Protein AF-A0A382R323-F1 (afdb_monomer_lite)

pLDDT: mean 97.06, std 1.32, range [92.0, 98.44]

InterPro domains:
  IPR004843 Calcineurin-like, phosphoesterase domain [PF00149] (1-56)
  IPR029052 Metallo-dependent phosphatase-like [G3DSA:3.60.21.10] (1-60)
  IPR029052 Metallo-dependent phosphatase-like [SSF56300] (1-58)

Secondary structure (DSSP, 8-state):
-----B--TT--BTTB-HHHHHHHHHHHHHHH-TT-S-----S--BSS--HHHHHHHHT-

Struct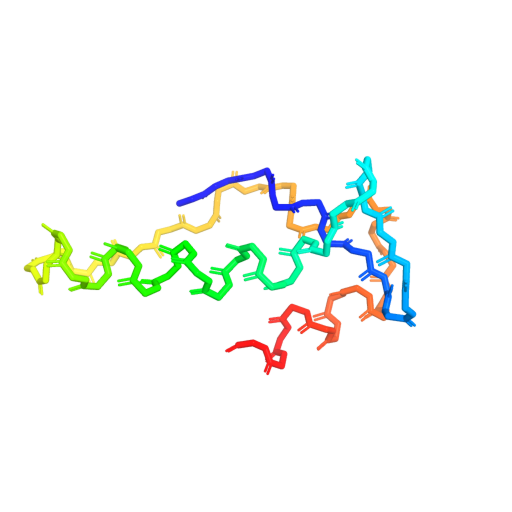ure (mmCIF, N/CA/C/O backbone):
data_AF-A0A382R323-F1
#
_entry.id   AF-A0A382R323-F1
#
loop_
_atom_site.group_PDB
_atom_site.id
_atom_site.type_symbol
_atom_site.label_atom_id
_atom_site.label_alt_id
_atom_site.label_comp_id
_atom_site.label_asym_id
_atom_site.label_entity_id
_atom_site.label_seq_id
_atom_site.pdbx_PDB_ins_code
_atom_site.Cartn_x
_atom_site.Cartn_y
_atom_site.Cartn_z
_atom_site.occupancy
_atom_site.B_iso_or_equiv
_atom_site.auth_seq_id
_atom_site.auth_comp_id
_atom_site.auth_asym_id
_atom_site.auth_atom_id
_atom_site.pdbx_PDB_model_num
ATOM 1 N N . MET A 1 1 ? -9.293 4.143 1.900 1.00 93.94 1 MET A N 1
ATOM 2 C CA . MET A 1 1 ? -8.521 5.064 1.034 1.00 93.94 1 MET A CA 1
ATOM 3 C C . MET A 1 1 ? -8.842 4.763 -0.425 1.00 93.94 1 MET A C 1
ATOM 5 O O . MET A 1 1 ? -9.399 3.710 -0.699 1.00 93.94 1 MET A O 1
ATOM 9 N N . SER A 1 2 ? -8.541 5.667 -1.348 1.00 97.06 2 SER A N 1
ATOM 10 C CA . SER A 1 2 ? -8.798 5.507 -2.787 1.00 97.06 2 SER A CA 1
ATOM 11 C C . SER A 1 2 ? -7.827 6.396 -3.571 1.00 97.06 2 SER A C 1
ATOM 13 O O . SER A 1 2 ? -7.170 7.230 -2.942 1.00 97.06 2 SER A O 1
ATOM 15 N N . ASP A 1 3 ? -7.745 6.207 -4.890 1.00 96.69 3 ASP A N 1
ATOM 16 C CA . ASP A 1 3 ? -7.064 7.114 -5.829 1.00 96.69 3 ASP A CA 1
ATOM 17 C C . ASP A 1 3 ? -5.583 7.313 -5.483 1.00 96.69 3 ASP A C 1
ATOM 19 O O . ASP A 1 3 ? -5.077 8.428 -5.348 1.00 96.69 3 ASP A O 1
ATOM 23 N N . LEU A 1 4 ? -4.878 6.197 -5.287 1.00 96.94 4 LEU A N 1
ATOM 24 C CA . LEU A 1 4 ? -3.473 6.208 -4.887 1.00 96.94 4 LEU A CA 1
ATOM 25 C C . LEU A 1 4 ? -2.541 6.590 -6.042 1.00 96.94 4 LEU A C 1
ATOM 27 O O . LEU A 1 4 ? -1.496 7.187 -5.792 1.00 96.94 4 LEU A O 1
ATOM 31 N N . HIS A 1 5 ? -2.899 6.218 -7.277 1.00 97.69 5 HIS A N 1
ATOM 32 C CA . HIS A 1 5 ? -2.137 6.485 -8.500 1.00 97.69 5 HIS A CA 1
ATOM 33 C C . HIS A 1 5 ? -0.632 6.184 -8.362 1.00 97.69 5 HIS A C 1
ATOM 35 O O . HIS A 1 5 ? 0.210 6.990 -8.751 1.00 97.69 5 HIS A O 1
ATOM 41 N N . LEU A 1 6 ? -0.252 5.027 -7.797 1.00 97.94 6 LEU A N 1
ATOM 42 C CA . LEU A 1 6 ? 1.171 4.677 -7.713 1.00 97.94 6 LEU A CA 1
ATOM 43 C C . LEU A 1 6 ? 1.812 4.574 -9.102 1.00 97.94 6 LEU A C 1
ATOM 45 O O . LEU A 1 6 ? 1.215 4.056 -10.049 1.00 97.94 6 LEU A O 1
ATOM 49 N N . VAL A 1 7 ? 3.064 5.021 -9.156 1.00 97.62 7 VAL A N 1
ATOM 50 C CA . VAL A 1 7 ? 3.974 4.938 -10.303 1.00 97.62 7 VAL A CA 1
ATOM 51 C C . VAL A 1 7 ? 5.259 4.195 -9.902 1.00 97.62 7 VAL A C 1
ATOM 53 O O . VAL A 1 7 ? 5.571 4.119 -8.701 1.00 97.62 7 VAL A O 1
ATOM 56 N N . PRO A 1 8 ? 6.042 3.656 -10.854 1.00 97.38 8 PRO A N 1
ATOM 57 C CA . PRO A 1 8 ? 7.300 2.981 -10.547 1.00 97.38 8 PRO A CA 1
ATOM 58 C C . PRO A 1 8 ? 8.307 3.939 -9.902 1.00 97.38 8 PRO A C 1
ATOM 60 O O . PRO A 1 8 ? 8.275 5.142 -10.133 1.00 97.38 8 PRO A O 1
ATOM 63 N N . SER A 1 9 ? 9.229 3.425 -9.089 1.00 93.62 9 SER A N 1
ATOM 64 C CA . SER A 1 9 ? 10.344 4.250 -8.600 1.00 93.62 9 SER A CA 1
ATOM 65 C C . SER A 1 9 ? 11.368 4.457 -9.728 1.00 93.62 9 SER A C 1
ATOM 67 O O . SER A 1 9 ? 11.668 3.484 -10.424 1.00 93.62 9 SER A O 1
ATOM 69 N N . PRO A 1 10 ? 11.939 5.665 -9.917 1.00 95.44 10 PRO A N 1
ATOM 70 C CA . PRO A 1 10 ? 11.850 6.857 -9.063 1.00 95.44 10 PRO A CA 1
ATOM 71 C C . PRO A 1 10 ? 10.844 7.920 -9.556 1.00 95.44 10 PRO A C 1
ATOM 73 O O . PRO A 1 10 ? 11.041 9.109 -9.309 1.00 95.44 10 PRO A O 1
ATOM 76 N N . GLU A 1 11 ? 9.806 7.538 -10.302 1.00 97.06 11 GLU A N 1
ATOM 77 C CA . GLU A 1 11 ? 8.826 8.496 -10.822 1.00 97.06 11 GLU A CA 1
ATOM 78 C C . GLU A 1 11 ? 7.997 9.152 -9.708 1.00 97.06 11 GLU A C 1
ATOM 80 O O . GLU A 1 11 ? 7.783 8.588 -8.631 1.00 97.06 11 GLU A O 1
ATOM 85 N N . LEU A 1 12 ? 7.497 10.354 -10.010 1.00 96.44 12 LEU A N 1
ATOM 86 C CA . LEU A 1 12 ? 6.671 11.170 -9.126 1.00 96.44 12 LEU A CA 1
ATOM 87 C C . LEU A 1 12 ? 5.352 11.534 -9.815 1.00 96.44 12 LEU A C 1
ATOM 89 O O . LEU A 1 12 ? 5.327 11.842 -11.007 1.00 96.44 12 LEU A O 1
ATOM 93 N N . VAL A 1 13 ? 4.275 11.604 -9.037 1.00 93.81 13 VAL A N 1
ATOM 94 C CA 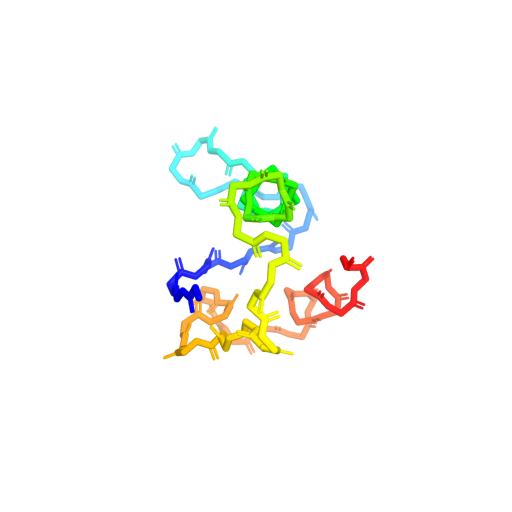. VAL A 1 13 ? 2.960 12.092 -9.468 1.00 93.81 13 VAL A CA 1
ATOM 95 C C . VAL A 1 13 ? 2.821 13.541 -9.031 1.00 93.81 13 VAL A C 1
ATOM 97 O O . VAL A 1 13 ? 2.869 13.846 -7.842 1.00 93.81 13 VAL A O 1
ATOM 100 N N . HIS A 1 14 ? 2.699 14.461 -9.990 1.00 92.00 14 HIS A N 1
ATOM 101 C CA . HIS A 1 14 ? 2.632 15.907 -9.722 1.00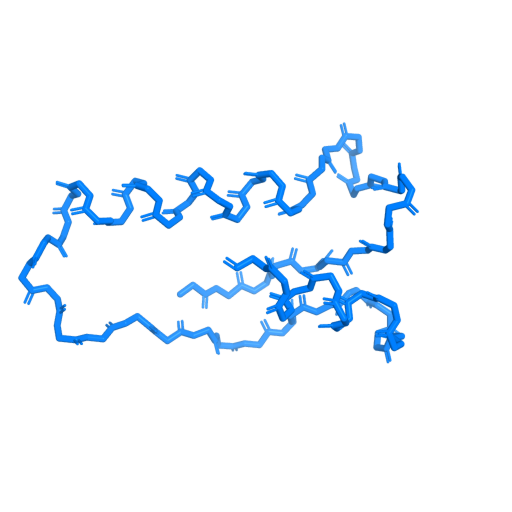 92.00 14 HIS A CA 1
ATOM 102 C C . HIS A 1 14 ? 3.769 16.427 -8.813 1.00 92.00 14 HIS A C 1
ATOM 104 O O . HIS A 1 14 ? 3.575 17.343 -8.016 1.00 92.00 14 HIS A O 1
ATOM 110 N N . GLY A 1 15 ? 4.964 15.836 -8.931 1.00 95.88 15 GLY A N 1
ATOM 111 C CA . GLY A 1 15 ? 6.135 16.192 -8.121 1.00 95.88 15 GLY A CA 1
ATOM 112 C C . GLY A 1 15 ? 6.165 15.578 -6.715 1.00 95.88 15 GLY A C 1
ATOM 113 O O . GLY A 1 15 ? 7.018 15.959 -5.919 1.00 95.88 15 GLY A O 1
ATOM 114 N N . LEU A 1 16 ? 5.267 14.640 -6.402 1.00 95.81 16 LEU A N 1
ATOM 115 C CA . LEU A 1 16 ? 5.212 13.916 -5.131 1.00 95.81 16 LEU A CA 1
ATOM 116 C C . LEU A 1 16 ? 5.436 12.417 -5.332 1.00 95.81 16 LEU A C 1
ATOM 118 O O . LEU A 1 16 ? 5.007 11.845 -6.333 1.00 95.81 16 LEU A O 1
ATOM 122 N N . ASP A 1 17 ? 6.044 11.760 -4.347 1.00 97.25 17 ASP A N 1
ATOM 123 C CA . ASP A 1 17 ? 6.121 10.303 -4.326 1.00 97.25 17 ASP A CA 1
ATOM 124 C C . ASP A 1 17 ? 4.825 9.724 -3.737 1.00 97.25 17 ASP A C 1
ATOM 126 O O . ASP A 1 17 ? 4.590 9.768 -2.527 1.00 97.25 17 ASP A O 1
ATOM 130 N N . ALA A 1 18 ? 3.963 9.182 -4.600 1.00 96.88 18 ALA A N 1
ATOM 131 C CA . ALA A 1 18 ? 2.687 8.595 -4.195 1.00 96.88 18 ALA A CA 1
ATOM 132 C C . ALA A 1 18 ? 2.847 7.429 -3.196 1.00 96.88 18 ALA A C 1
ATOM 134 O O . ALA A 1 18 ? 1.988 7.243 -2.332 1.00 96.88 18 ALA A O 1
ATOM 135 N N . ALA A 1 19 ? 3.955 6.679 -3.251 1.00 97.25 19 ALA A N 1
ATOM 136 C CA . ALA A 1 19 ? 4.221 5.600 -2.301 1.00 97.25 19 ALA A CA 1
ATOM 137 C C . ALA A 1 19 ? 4.549 6.146 -0.905 1.00 97.25 19 ALA A C 1
ATOM 139 O O . ALA A 1 19 ? 4.006 5.663 0.086 1.00 97.25 19 ALA A O 1
ATOM 140 N N . GLU A 1 20 ? 5.378 7.190 -0.821 1.00 97.62 20 GLU A N 1
ATOM 141 C CA . GLU 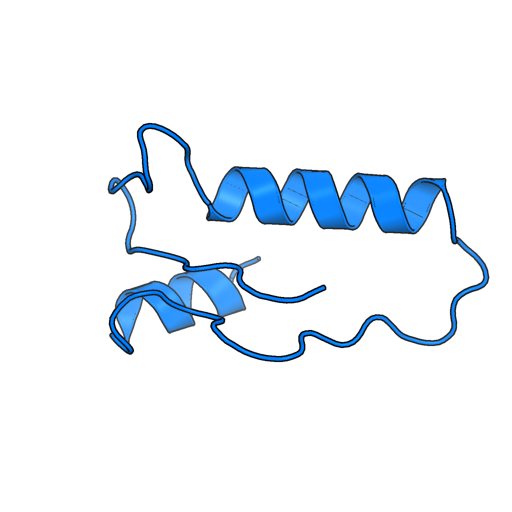A 1 20 ? 5.659 7.876 0.447 1.00 97.62 20 GLU A CA 1
ATOM 142 C C . GLU A 1 20 ? 4.371 8.463 1.043 1.00 97.62 20 GLU A C 1
ATOM 144 O O . GLU A 1 20 ? 4.091 8.317 2.234 1.00 97.62 20 GLU A O 1
ATOM 149 N N . ARG A 1 21 ? 3.527 9.069 0.198 1.00 97.25 21 ARG A N 1
ATOM 150 C CA . ARG A 1 21 ? 2.223 9.592 0.622 1.00 97.25 21 ARG A CA 1
ATOM 151 C C . ARG A 1 21 ? 1.298 8.507 1.168 1.00 97.25 21 ARG A C 1
ATOM 153 O O . ARG A 1 21 ? 0.600 8.772 2.148 1.00 97.25 21 ARG A O 1
ATOM 160 N N . LEU A 1 22 ? 1.290 7.312 0.573 1.00 97.69 22 LEU A N 1
ATOM 161 C CA . LEU A 1 22 ? 0.511 6.180 1.076 1.00 97.69 22 LEU A CA 1
ATOM 162 C C . LEU A 1 22 ? 0.979 5.759 2.473 1.00 97.69 22 LEU A C 1
ATOM 164 O O . LEU A 1 22 ? 0.136 5.623 3.357 1.00 97.69 22 LEU A O 1
ATOM 168 N N . VAL A 1 23 ? 2.292 5.618 2.691 1.00 97.94 23 VAL A N 1
ATOM 169 C CA . VAL A 1 23 ? 2.863 5.263 4.005 1.00 97.94 23 VAL A CA 1
ATOM 170 C C . VAL A 1 23 ? 2.408 6.257 5.076 1.00 97.94 23 VAL A C 1
ATOM 172 O O . VAL A 1 23 ? 1.806 5.861 6.074 1.00 97.94 23 VAL A O 1
ATOM 175 N N . LEU A 1 24 ? 2.579 7.558 4.821 1.00 98.12 24 LEU A N 1
ATOM 176 C CA . LEU A 1 24 ? 2.133 8.615 5.737 1.00 98.12 24 LEU A CA 1
ATOM 177 C C . LEU A 1 24 ? 0.610 8.596 5.963 1.00 98.12 24 LEU A C 1
ATOM 179 O O . LEU A 1 24 ? 0.123 8.882 7.060 1.00 98.12 24 LEU A O 1
ATOM 183 N N . GLY A 1 25 ? -0.163 8.259 4.928 1.00 97.38 25 GLY A N 1
ATOM 184 C CA . GLY A 1 25 ? -1.613 8.104 5.014 1.00 97.38 25 GLY A CA 1
ATOM 185 C C . GLY A 1 25 ? -2.022 6.964 5.947 1.00 97.38 25 GLY A C 1
ATOM 186 O O . GLY A 1 25 ? -2.881 7.162 6.810 1.00 97.38 25 GLY A O 1
ATOM 187 N N . VAL A 1 26 ? -1.378 5.801 5.818 1.00 97.31 26 VAL A N 1
ATOM 188 C CA . VAL A 1 26 ? -1.602 4.634 6.684 1.00 97.31 26 VAL A CA 1
ATOM 189 C C . VAL A 1 26 ? -1.232 4.952 8.132 1.00 97.31 26 VAL A C 1
ATOM 191 O O . VAL A 1 26 ? -2.028 4.689 9.032 1.00 97.31 26 VAL A O 1
ATOM 194 N N . GLU A 1 27 ? -0.083 5.589 8.371 1.00 98.19 27 GLU A N 1
ATOM 195 C CA . GLU A 1 27 ? 0.322 6.022 9.714 1.00 98.19 27 GLU A CA 1
ATOM 196 C C . GLU A 1 27 ? -0.709 6.966 10.346 1.00 98.19 27 GLU A C 1
ATOM 198 O O . GLU A 1 27 ? -1.119 6.769 11.492 1.00 98.19 27 GLU A O 1
ATOM 203 N N . SER A 1 28 ? -1.189 7.959 9.590 1.00 98.38 28 SER A N 1
ATOM 204 C CA . SER A 1 28 ? -2.228 8.879 10.063 1.00 98.38 28 SER A CA 1
ATOM 205 C C . SER A 1 28 ? -3.541 8.156 10.385 1.00 98.38 28 SER A C 1
ATOM 207 O O . SER A 1 28 ? -4.214 8.537 11.343 1.00 98.38 28 SER A O 1
ATOM 209 N N . ILE A 1 29 ? -3.940 7.153 9.595 1.00 97.56 29 ILE A N 1
ATOM 210 C CA . ILE A 1 29 ? -5.155 6.365 9.862 1.00 97.56 29 ILE A CA 1
ATOM 211 C C . ILE A 1 29 ? -4.993 5.572 11.154 1.00 97.56 29 ILE A C 1
ATOM 213 O O . ILE A 1 29 ? -5.843 5.693 12.032 1.00 97.56 29 ILE A O 1
ATOM 217 N N . ASN A 1 30 ? -3.882 4.850 11.307 1.00 97.25 30 ASN A N 1
ATOM 218 C CA . ASN A 1 30 ? -3.611 4.041 12.496 1.00 97.25 30 ASN A CA 1
ATOM 219 C C . ASN A 1 30 ? -3.595 4.882 13.782 1.00 97.25 30 ASN A C 1
ATOM 221 O O . ASN A 1 30 ? -4.013 4.411 14.835 1.00 97.25 30 ASN A O 1
ATOM 225 N N . GLN A 1 31 ? -3.140 6.137 13.706 1.00 98.44 31 GLN A N 1
ATOM 226 C CA . GLN A 1 31 ? -3.137 7.050 14.853 1.00 98.44 31 GLN A CA 1
ATOM 227 C C . GLN A 1 31 ? -4.527 7.606 15.194 1.00 98.44 31 GLN A C 1
ATOM 229 O O . GLN A 1 31 ? -4.831 7.806 16.368 1.00 98.44 31 GLN A O 1
ATOM 234 N N . LYS A 1 32 ? -5.353 7.914 14.187 1.00 98.31 32 LYS A N 1
ATOM 235 C CA . LYS A 1 32 ? -6.629 8.630 14.376 1.00 98.31 32 LYS A CA 1
ATOM 236 C C . LYS A 1 32 ? -7.839 7.714 14.525 1.00 98.31 32 LYS A C 1
ATOM 238 O O . LYS A 1 32 ? -8.808 8.118 15.158 1.00 98.31 32 LYS A O 1
ATOM 243 N N . TYR A 1 33 ? -7.783 6.522 13.939 1.00 97.81 33 TYR A N 1
ATOM 244 C CA . TYR A 1 33 ? -8.881 5.556 13.889 1.00 97.81 33 TYR A CA 1
ATOM 245 C C . TYR A 1 33 ? -8.397 4.155 14.310 1.00 97.81 33 TYR A C 1
ATOM 247 O O . TYR A 1 33 ? -8.483 3.214 13.520 1.00 97.81 33 TYR A O 1
ATOM 255 N N . PRO A 1 34 ? -7.831 4.000 15.524 1.00 97.75 34 PRO A N 1
ATOM 256 C CA . PRO A 1 34 ? -7.221 2.742 15.964 1.00 97.75 34 PRO A CA 1
ATOM 257 C C . PRO A 1 34 ? -8.232 1.607 16.193 1.00 97.75 34 PRO A C 1
ATOM 259 O O . PRO A 1 34 ? -7.833 0.455 16.323 1.00 97.75 34 PRO A O 1
ATOM 262 N N . ASP A 1 35 ? -9.522 1.926 16.281 1.00 98.06 35 ASP A N 1
ATOM 263 C CA . ASP A 1 35 ? -10.629 0.992 16.488 1.00 98.06 35 ASP A CA 1
ATOM 264 C C . ASP A 1 35 ? -11.327 0.575 15.184 1.00 98.06 35 ASP A C 1
ATOM 266 O O . ASP A 1 35 ? -12.288 -0.190 15.222 1.00 98.06 35 ASP A O 1
ATOM 270 N N . ALA A 1 36 ? -10.862 1.054 14.027 1.00 97.69 36 ALA A N 1
ATOM 271 C CA . ALA A 1 36 ? -11.401 0.630 12.744 1.00 97.69 36 ALA A CA 1
ATOM 272 C C . ALA A 1 36 ? -11.050 -0.843 12.463 1.00 97.69 36 ALA A C 1
ATOM 274 O O . ALA A 1 36 ? -9.875 -1.204 12.415 1.00 97.69 36 ALA A O 1
ATOM 275 N N . ASP A 1 37 ? -12.061 -1.679 12.197 1.00 98.19 37 ASP A N 1
ATOM 276 C CA . ASP A 1 37 ? -11.852 -3.103 11.885 1.00 98.19 37 ASP A CA 1
ATOM 277 C C . ASP A 1 37 ? -11.059 -3.309 10.584 1.00 98.19 37 ASP A C 1
ATOM 279 O O . ASP A 1 37 ? -10.238 -4.221 10.476 1.00 98.19 37 ASP A O 1
ATOM 283 N N . PHE A 1 38 ? -11.312 -2.462 9.578 1.00 97.12 38 PHE A N 1
ATOM 284 C CA . PHE A 1 38 ? -10.687 -2.551 8.261 1.00 97.12 38 PHE A CA 1
ATOM 285 C C . PHE A 1 38 ? -10.486 -1.177 7.619 1.00 97.12 38 PHE A C 1
ATOM 287 O O . PHE A 1 38 ? -11.310 -0.272 7.753 1.00 97.12 38 PHE A O 1
ATOM 294 N N . CYS A 1 39 ? -9.435 -1.070 6.804 1.00 96.44 39 CYS A N 1
ATOM 295 C CA . CYS A 1 39 ? -9.273 -0.006 5.819 1.00 96.44 39 CYS A CA 1
ATOM 296 C C . CYS A 1 39 ? -9.383 -0.605 4.413 1.00 96.44 39 CYS A C 1
ATOM 298 O O . CYS A 1 39 ? -8.631 -1.509 4.052 1.00 96.44 39 CYS A O 1
ATOM 300 N N . VAL A 1 40 ? -10.319 -0.103 3.608 1.00 97.44 40 VAL A N 1
ATOM 301 C CA . VAL A 1 40 ? -10.526 -0.557 2.225 1.00 97.44 40 VAL A CA 1
ATOM 302 C C . VAL A 1 40 ? -9.799 0.377 1.262 1.00 97.44 40 VAL A C 1
ATOM 304 O O . VAL A 1 40 ? -9.934 1.595 1.384 1.00 97.44 40 VAL A O 1
ATOM 307 N N . LEU A 1 41 ? -9.055 -0.176 0.299 1.00 97.62 41 LEU A N 1
ATOM 308 C CA . LEU A 1 41 ? -8.520 0.558 -0.853 1.00 97.62 41 LEU A CA 1
ATOM 309 C C . LEU A 1 41 ? -9.509 0.446 -2.023 1.00 97.62 41 LEU A C 1
ATOM 311 O O . LEU A 1 41 ? -9.733 -0.651 -2.528 1.00 97.62 41 LEU A O 1
ATOM 315 N N . ALA A 1 42 ? -10.132 1.557 -2.416 1.00 97.44 42 ALA A N 1
ATOM 316 C CA . ALA A 1 42 ? -11.369 1.555 -3.201 1.00 97.44 42 ALA A CA 1
ATOM 317 C C . ALA A 1 42 ? -11.212 1.899 -4.696 1.00 97.44 42 ALA A C 1
ATOM 319 O O . ALA A 1 42 ? -12.184 2.314 -5.319 1.00 97.44 42 ALA A O 1
ATOM 320 N N . GLY A 1 43 ? -10.034 1.696 -5.288 1.00 96.19 43 GLY A N 1
ATOM 321 C CA . GLY A 1 43 ? -9.808 1.930 -6.720 1.00 96.19 43 GLY A CA 1
ATOM 322 C C . GLY A 1 43 ? -8.565 2.763 -6.999 1.00 96.19 43 GLY A C 1
ATOM 323 O O . GLY A 1 43 ? -7.903 3.219 -6.066 1.00 96.19 43 GLY A O 1
ATOM 324 N N . ASP A 1 44 ? -8.230 2.879 -8.286 1.00 97.31 44 ASP A N 1
ATOM 325 C CA . ASP A 1 44 ? -7.123 3.681 -8.822 1.00 97.31 44 ASP A CA 1
ATOM 326 C C . ASP A 1 44 ? -5.822 3.505 -8.028 1.00 97.31 44 ASP A C 1
ATOM 328 O O . ASP A 1 44 ? -5.153 4.436 -7.583 1.00 97.31 44 ASP A O 1
ATOM 332 N N . LEU A 1 45 ? -5.493 2.227 -7.810 1.00 98.00 45 LEU A N 1
ATOM 333 C CA . LEU A 1 45 ? -4.345 1.796 -7.015 1.00 98.00 45 LEU A CA 1
ATOM 334 C C . LEU A 1 45 ? -3.015 2.191 -7.668 1.00 98.00 45 LEU A C 1
ATOM 336 O O . LEU A 1 45 ? -2.065 2.552 -6.980 1.00 98.00 45 LEU A O 1
ATOM 340 N N . VAL A 1 46 ? -2.944 2.104 -8.994 1.00 98.00 46 VAL A N 1
ATOM 341 C CA . VAL A 1 46 ? -1.772 2.449 -9.805 1.00 98.00 46 VAL A CA 1
ATOM 342 C C . VAL A 1 46 ? -2.220 3.313 -10.976 1.00 98.00 46 VAL A C 1
ATOM 344 O O . VAL A 1 46 ? -3.341 3.155 -11.454 1.00 98.00 46 VAL A O 1
ATOM 347 N N . ASP A 1 47 ? -1.346 4.192 -11.456 1.00 97.00 47 ASP A N 1
ATOM 348 C CA . ASP A 1 47 ? -1.710 5.208 -12.449 1.00 97.00 47 ASP A CA 1
ATOM 349 C C . ASP A 1 47 ? -1.931 4.629 -13.857 1.00 97.00 47 ASP A C 1
ATOM 351 O O . ASP A 1 47 ? -2.886 4.973 -14.550 1.00 97.00 47 ASP A O 1
ATOM 355 N N . ARG A 1 48 ? -1.056 3.709 -14.286 1.00 96.75 48 ARG A N 1
ATOM 356 C CA . ARG A 1 48 ? -1.031 3.195 -15.672 1.00 96.75 48 ARG A CA 1
ATOM 357 C C . ARG A 1 48 ? -1.300 1.698 -15.798 1.00 96.75 48 ARG A C 1
ATOM 359 O O . ARG A 1 48 ? -1.184 1.140 -16.886 1.00 96.75 48 ARG A O 1
ATOM 366 N N . GLY A 1 49 ? -1.641 1.032 -14.695 1.00 96.75 49 GLY A N 1
ATOM 367 C CA . GLY A 1 49 ? -1.892 -0.413 -14.682 1.00 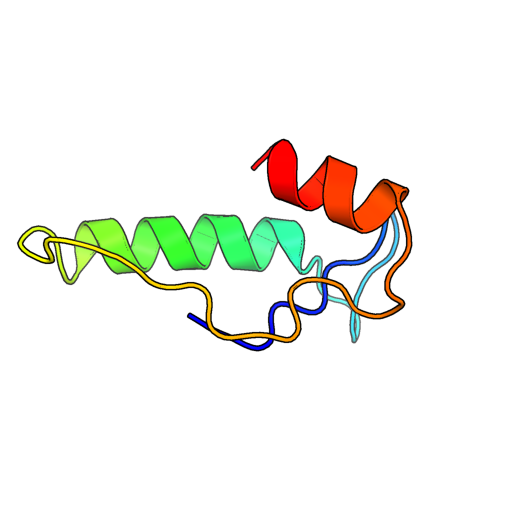96.75 49 GLY A CA 1
ATOM 368 C C . GLY A 1 49 ? -0.644 -1.274 -14.912 1.00 96.75 49 GLY A C 1
ATOM 369 O O . GLY A 1 49 ? -0.771 -2.446 -15.263 1.00 96.75 49 GLY A O 1
ATOM 370 N N . ASP A 1 50 ? 0.559 -0.717 -14.755 1.00 97.19 50 ASP A N 1
ATOM 371 C CA . ASP A 1 50 ? 1.802 -1.439 -15.004 1.00 97.19 50 ASP A CA 1
ATOM 372 C C . ASP A 1 50 ? 2.200 -2.352 -13.830 1.00 97.19 50 ASP A C 1
ATOM 374 O O . ASP A 1 50 ? 1.827 -2.161 -12.668 1.00 97.19 50 ASP A O 1
ATOM 378 N N . LYS A 1 51 ? 2.980 -3.385 -14.152 1.00 98.19 51 LYS A N 1
ATOM 379 C CA . LYS A 1 51 ? 3.395 -4.409 -13.190 1.00 98.19 51 LYS A CA 1
ATOM 380 C C . LYS A 1 51 ? 4.301 -3.851 -12.090 1.00 98.19 51 LYS A C 1
ATOM 382 O O . LYS A 1 51 ? 4.197 -4.307 -10.953 1.00 98.19 51 LYS A O 1
ATOM 387 N N . GLU A 1 52 ? 5.188 -2.919 -12.417 1.00 98.19 52 GLU A N 1
ATOM 388 C CA . GLU A 1 52 ? 6.184 -2.386 -11.482 1.00 98.19 52 GLU A CA 1
ATOM 389 C C . GLU A 1 52 ? 5.511 -1.539 -10.398 1.00 98.19 52 GLU A C 1
ATOM 391 O O . GLU A 1 52 ? 5.817 -1.702 -9.218 1.00 98.19 52 GLU A O 1
ATOM 396 N N . SER A 1 53 ? 4.507 -0.740 -10.760 1.00 98.12 53 SER A N 1
ATOM 397 C CA . SER A 1 53 ? 3.665 0.008 -9.821 1.00 98.12 53 SER A CA 1
ATOM 398 C C . SER A 1 53 ? 2.895 -0.910 -8.871 1.00 98.12 53 SER A C 1
ATOM 400 O O . SER A 1 53 ? 2.850 -0.656 -7.668 1.00 98.12 53 SER A O 1
ATOM 402 N N . TYR A 1 54 ? 2.344 -2.027 -9.361 1.00 98.25 54 TYR A N 1
ATOM 403 C CA . TYR A 1 54 ? 1.700 -3.017 -8.487 1.00 98.25 54 TYR A CA 1
ATOM 404 C C . TYR A 1 54 ? 2.699 -3.751 -7.585 1.00 98.25 54 TYR A C 1
ATOM 406 O O . TYR A 1 54 ? 2.387 -4.048 -6.432 1.00 98.25 54 TYR A O 1
ATOM 414 N N . GLN A 1 55 ? 3.901 -4.049 -8.083 1.00 98.31 55 GLN A N 1
ATOM 415 C CA . GLN A 1 55 ? 4.970 -4.624 -7.263 1.00 98.31 55 GLN A CA 1
ATOM 416 C C . GLN A 1 55 ? 5.405 -3.655 -6.166 1.00 98.31 55 GLN A C 1
ATOM 418 O O . GLN A 1 55 ? 5.615 -4.085 -5.033 1.00 98.3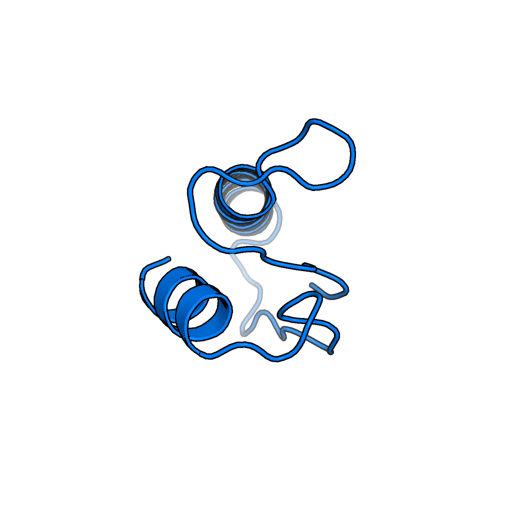1 55 GLN A O 1
ATOM 423 N N . ARG A 1 56 ? 5.474 -2.360 -6.487 1.00 97.12 56 ARG A N 1
ATOM 424 C CA . ARG A 1 56 ? 5.742 -1.292 -5.527 1.00 97.12 56 ARG A CA 1
ATOM 425 C C . ARG A 1 56 ? 4.641 -1.206 -4.474 1.00 97.12 56 ARG A C 1
ATOM 427 O O . ARG A 1 56 ? 4.965 -1.234 -3.296 1.00 97.12 56 ARG A O 1
ATOM 434 N N . LEU A 1 57 ? 3.367 -1.191 -4.876 1.00 97.56 57 LEU A N 1
ATOM 435 C CA . LEU A 1 57 ? 2.231 -1.196 -3.946 1.00 97.56 57 LEU A CA 1
ATOM 436 C C . LEU A 1 57 ? 2.257 -2.410 -3.008 1.00 97.56 57 LEU A C 1
ATOM 438 O O . LEU A 1 57 ? 2.020 -2.263 -1.821 1.00 97.56 57 LEU A O 1
ATOM 442 N N . LYS A 1 58 ? 2.571 -3.604 -3.523 1.00 97.31 58 LYS A N 1
ATOM 443 C CA . LYS A 1 58 ? 2.655 -4.832 -2.716 1.00 97.31 58 LYS A CA 1
ATOM 444 C C . LYS A 1 58 ? 3.791 -4.808 -1.679 1.00 97.31 58 LYS A C 1
ATOM 446 O O . LYS A 1 58 ? 3.755 -5.592 -0.735 1.00 97.31 58 LYS A O 1
ATOM 451 N N . ALA A 1 59 ? 4.825 -4.001 -1.902 1.00 96.19 59 ALA A N 1
ATOM 452 C CA . ALA A 1 59 ? 5.988 -3.903 -1.022 1.00 96.19 59 ALA A CA 1
ATOM 453 C C . ALA A 1 59 ? 5.819 -2.871 0.109 1.00 96.19 59 ALA A C 1
ATOM 455 O O . ALA A 1 59 ? 6.701 -2.788 0.964 1.00 96.19 59 ALA A O 1
ATOM 456 N N . ILE A 1 60 ? 4.733 -2.093 0.080 1.00 93.19 60 ILE A N 1
ATOM 457 C CA . ILE A 1 60 ? 4.308 -1.173 1.143 1.00 93.19 60 ILE A CA 1
ATOM 458 C C . ILE A 1 60 ? 3.453 -1.954 2.139 1.00 93.19 60 ILE A C 1
ATOM 460 O O . ILE A 1 60 ? 3.711 -1.811 3.353 1.00 93.19 60 ILE A O 1
#

Foldseek 3Di:
DEQLAFDAPPDADVNHHSLVVVVVVVVVCCVPPVPDPDDDYDYNQHNPPDPRRVVSSVVD

Organism: NCBI:txid408172

Radius of gyration: 11.93 Å; chains: 1; bounding box: 24×21×32 Å

Sequence (60 aa):
MSDLHLVPSPELVHGLDAAERLVLGVESINQKYPDADFCVLAGDLVDRGDKESYQRLKAI